Protein AF-A0A955DF03-F1 (afdb_monomer)

Nearest PDB structures (foldseek):
  3qky-assembly1_A  TM=4.752E-01  e=9.427E+00  Rhodothermus marinus DSM 4252

Solvent-accessible surface area (backbone atoms only — not comparable to full-atom values): 7876 Å² total; per-residue (Å²): 137,91,84,71,86,87,72,90,92,77,52,69,48,61,55,51,44,25,50,52,33,28,73,76,39,76,88,46,88,31,43,64,53,61,31,44,44,76,83,56,52,67,71,54,34,56,49,46,26,53,55,23,44,44,32,34,74,67,33,90,47,72,64,28,20,50,52,13,47,49,48,23,53,33,19,41,26,33,28,37,66,63,64,76,37,82,80,63,89,70,52,60,70,60,50,42,57,54,39,50,57,51,61,70,40,84,65,58,55,66,58,47,42,52,35,38,52,51,28,41,55,54,42,50,58,51,51,62,69,71,47,75,80,76,73,83,78,85,128

Mean predicted aligned error: 7.32 Å

Secondary structure (DSSP, 8-state):
---SSSSTT--HHHHHHHHHHHHH-TT---HHHHHH-TTS-HHHHHHHHHHHHHHHHH-SSHHHHHHHHHHHHHHHHHHHHHH------S-HHHHHHHHHHHHT-TTS-HHHHHHHHHHHHHHHHHHHHHS--------

Foldseek 3Di:
DDDAPPDPDDDPLQVVQQVLLCVLPVVDRGLLCQLQPLPRDLVSLLVQLVSLVCQLVPPPDPSSNLVSLLSNLSSQLSCCQNVVDRSDPDQLVVSLVSLVVVCVPPNRDPSSNVSSVSSNVSSVVVVVVVPPPPPPPDD

Structure (mmCIF, N/CA/C/O backbone):
data_AF-A0A955DF03-F1
#
_entry.id   AF-A0A955DF03-F1
#
loop_
_atom_site.group_PDB
_atom_site.id
_atom_site.type_symbol
_atom_site.label_atom_id
_atom_site.label_alt_id
_atom_site.label_comp_id
_atom_site.label_asym_id
_atom_site.label_entity_id
_atom_site.label_seq_id
_atom_site.pdbx_PDB_ins_code
_atom_site.Cartn_x
_atom_site.Cartn_y
_atom_site.Cartn_z
_atom_site.occupancy
_atom_site.B_iso_or_equiv
_atom_site.auth_seq_id
_atom_site.auth_comp_id
_atom_site.auth_asym_id
_atom_site.auth_atom_id
_atom_site.pdbx_PDB_model_num
ATOM 1 N N . MET A 1 1 ? 3.649 8.857 -19.253 1.00 43.16 1 MET A N 1
ATOM 2 C CA . MET A 1 1 ? 2.347 8.165 -19.364 1.00 43.16 1 MET A CA 1
ATOM 3 C C . MET A 1 1 ? 2.614 6.717 -19.742 1.00 43.16 1 MET A C 1
ATOM 5 O O . MET A 1 1 ? 3.445 6.521 -20.617 1.00 43.16 1 MET A O 1
ATOM 9 N N . LEU A 1 2 ? 1.911 5.779 -19.084 1.00 41.31 2 LEU A N 1
ATOM 10 C CA . LEU A 1 2 ? 1.876 4.313 -19.291 1.00 41.31 2 LEU A CA 1
ATOM 11 C C . LEU A 1 2 ? 3.109 3.522 -18.798 1.00 41.31 2 LEU A C 1
ATOM 13 O O . LEU A 1 2 ? 4.104 3.427 -19.506 1.00 41.31 2 LEU A O 1
ATOM 17 N N . ARG A 1 3 ? 3.037 2.916 -17.598 1.00 44.78 3 ARG A N 1
ATOM 18 C CA . ARG A 1 3 ? 4.035 1.916 -17.142 1.00 44.78 3 ARG A CA 1
ATOM 19 C C . ARG A 1 3 ? 3.469 0.695 -16.401 1.00 44.78 3 ARG A C 1
ATOM 21 O O . ARG A 1 3 ? 4.164 -0.305 -16.321 1.00 44.78 3 ARG A O 1
ATOM 28 N N . TRP A 1 4 ? 2.229 0.715 -15.906 1.00 46.91 4 TRP A N 1
ATOM 29 C CA . TRP A 1 4 ? 1.815 -0.333 -14.966 1.00 46.91 4 TRP A CA 1
ATOM 30 C C . TRP A 1 4 ? 0.976 -1.493 -15.546 1.00 46.91 4 TRP A C 1
ATOM 32 O O . TRP A 1 4 ? 1.045 -2.587 -15.000 1.00 46.91 4 TRP A O 1
ATOM 42 N N . ALA A 1 5 ? 0.219 -1.325 -16.644 1.00 51.22 5 ALA A N 1
ATOM 43 C CA . ALA A 1 5 ? -0.858 -2.292 -16.929 1.00 51.22 5 ALA A CA 1
ATOM 44 C C . ALA A 1 5 ? -0.928 -2.961 -18.315 1.00 51.22 5 ALA A C 1
ATOM 46 O O . ALA A 1 5 ? -1.728 -3.884 -18.445 1.00 51.22 5 ALA A O 1
ATOM 47 N N . THR A 1 6 ? -0.165 -2.576 -19.350 1.00 42.25 6 THR A N 1
ATOM 48 C CA . THR A 1 6 ? -0.476 -3.103 -20.705 1.00 42.25 6 THR A CA 1
ATOM 49 C C . THR A 1 6 ? 0.666 -3.502 -21.636 1.00 42.25 6 THR A C 1
ATOM 51 O O . THR A 1 6 ? 0.363 -3.901 -22.754 1.00 42.25 6 THR A O 1
ATOM 54 N N . GLU A 1 7 ? 1.928 -3.570 -21.204 1.00 37.66 7 GLU A N 1
ATOM 55 C CA . GLU A 1 7 ? 2.956 -4.306 -21.962 1.00 37.66 7 GLU A CA 1
ATOM 56 C C . GLU A 1 7 ? 3.871 -5.109 -21.030 1.00 37.66 7 GLU A C 1
ATOM 58 O O . GLU A 1 7 ? 4.456 -4.598 -20.079 1.00 37.66 7 GLU A O 1
ATOM 63 N N . ASN A 1 8 ? 3.953 -6.407 -21.313 1.00 39.38 8 ASN A N 1
ATOM 64 C CA . ASN A 1 8 ? 4.787 -7.390 -20.640 1.00 39.38 8 ASN A CA 1
ATOM 65 C C . ASN A 1 8 ? 6.261 -6.922 -20.502 1.00 39.38 8 ASN A C 1
ATOM 67 O O . ASN A 1 8 ? 6.886 -6.541 -21.486 1.00 39.38 8 ASN A O 1
ATOM 71 N N . ALA A 1 9 ? 6.841 -7.096 -19.306 1.00 39.84 9 ALA A N 1
ATOM 72 C CA . ALA A 1 9 ? 8.282 -7.287 -19.048 1.00 39.84 9 ALA A CA 1
ATOM 73 C C . ALA A 1 9 ? 9.278 -6.095 -19.050 1.00 39.84 9 ALA A C 1
ATOM 75 O O . ALA A 1 9 ? 10.479 -6.357 -18.987 1.00 39.84 9 ALA A O 1
ATOM 76 N N . SER A 1 10 ? 8.872 -4.820 -19.056 1.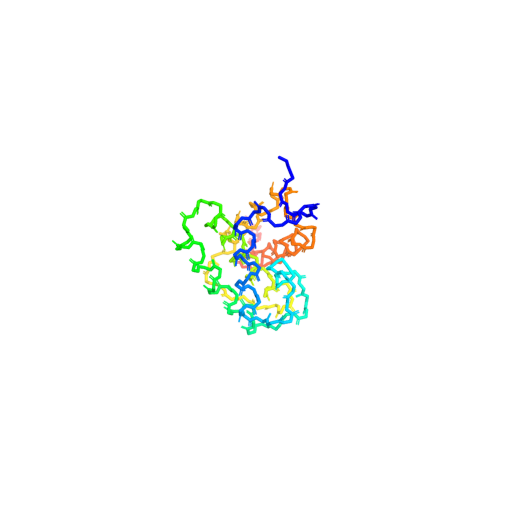00 51.09 10 SER A N 1
ATOM 77 C CA . SER A 1 10 ? 9.828 -3.704 -19.275 1.00 51.09 10 SER A CA 1
ATOM 78 C C . SER A 1 10 ? 10.023 -2.689 -18.132 1.00 51.09 10 SER A C 1
ATOM 80 O O . SER A 1 10 ? 10.829 -1.769 -18.290 1.00 51.09 10 SER A O 1
ATOM 82 N N . ASP A 1 11 ? 9.385 -2.861 -16.964 1.00 72.69 11 ASP A N 1
ATOM 83 C CA . ASP A 1 11 ? 9.701 -2.075 -15.756 1.00 72.69 11 ASP A CA 1
ATOM 84 C C . ASP A 1 11 ? 10.375 -2.927 -14.660 1.00 72.69 11 ASP A C 1
ATOM 86 O O . ASP A 1 11 ? 9.685 -3.679 -13.960 1.00 72.69 11 ASP A O 1
ATOM 90 N N . PRO A 1 12 ? 11.709 -2.820 -14.489 1.00 82.12 12 PRO A N 1
ATOM 91 C CA . PRO A 1 12 ? 12.460 -3.617 -13.519 1.00 82.12 12 PRO A CA 1
ATOM 92 C C . PRO A 1 12 ? 11.941 -3.498 -12.084 1.00 82.12 12 PRO A C 1
ATOM 94 O O . PRO A 1 12 ? 11.884 -4.506 -11.381 1.00 82.12 12 PRO A O 1
ATOM 97 N N . ALA A 1 13 ? 11.504 -2.303 -11.672 1.00 85.38 13 ALA A N 1
ATOM 98 C CA . ALA A 1 13 ? 11.021 -2.057 -10.315 1.00 85.38 13 ALA A CA 1
ATOM 99 C C . ALA A 1 13 ? 9.733 -2.842 -10.027 1.00 85.38 13 ALA A C 1
ATOM 101 O O . ALA A 1 13 ? 9.629 -3.544 -9.018 1.00 85.38 13 ALA A O 1
ATOM 102 N N . THR A 1 14 ? 8.765 -2.784 -10.946 1.00 87.62 14 THR A N 1
ATOM 103 C CA . THR A 1 14 ? 7.504 -3.532 -10.834 1.00 87.62 14 THR A CA 1
ATOM 104 C C . THR A 1 14 ? 7.749 -5.042 -10.847 1.00 87.62 14 THR A C 1
ATO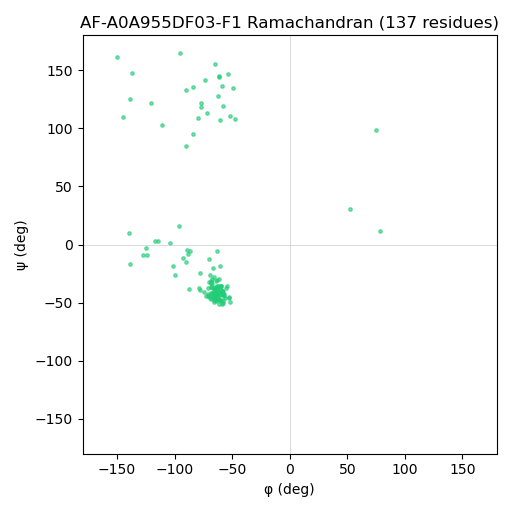M 106 O O . THR A 1 14 ? 7.210 -5.761 -10.006 1.00 87.62 14 THR A O 1
ATOM 109 N N . ALA A 1 15 ? 8.626 -5.528 -11.730 1.00 89.12 15 ALA A N 1
ATOM 110 C CA . ALA A 1 15 ? 8.993 -6.943 -11.772 1.00 89.12 15 ALA A CA 1
ATOM 111 C C . ALA A 1 15 ? 9.664 -7.414 -10.468 1.00 89.12 15 ALA A C 1
ATOM 113 O O . ALA A 1 15 ? 9.346 -8.497 -9.971 1.00 89.12 15 ALA A O 1
ATOM 114 N N . ALA A 1 16 ? 10.549 -6.598 -9.888 1.00 90.38 16 ALA A N 1
ATOM 115 C CA . ALA A 1 16 ? 11.182 -6.880 -8.604 1.00 90.38 16 ALA A CA 1
ATOM 116 C C . ALA A 1 16 ? 10.157 -6.915 -7.461 1.00 90.38 16 ALA A C 1
ATOM 118 O O . ALA A 1 16 ? 10.175 -7.833 -6.640 1.00 90.38 16 ALA A O 1
ATOM 119 N N . ALA A 1 17 ? 9.222 -5.964 -7.423 1.00 92.81 17 ALA A N 1
ATOM 120 C CA . ALA A 1 17 ? 8.157 -5.944 -6.427 1.00 92.81 17 ALA A CA 1
ATOM 121 C C . ALA A 1 17 ? 7.227 -7.163 -6.532 1.00 92.81 17 ALA A C 1
ATOM 123 O O . ALA A 1 17 ? 6.895 -7.767 -5.512 1.00 92.81 17 ALA A O 1
ATOM 124 N N . ASP A 1 18 ? 6.842 -7.558 -7.745 1.00 94.31 18 ASP A N 1
ATOM 125 C CA . ASP A 1 18 ? 6.028 -8.753 -7.981 1.00 94.31 18 ASP A CA 1
ATOM 126 C C . ASP A 1 18 ? 6.767 -10.038 -7.602 1.00 94.31 18 ASP A C 1
ATOM 128 O O . ASP A 1 18 ? 6.167 -10.959 -7.046 1.00 94.31 18 ASP A O 1
ATOM 132 N N . TRP A 1 19 ? 8.074 -10.102 -7.865 1.00 94.25 19 TRP A N 1
ATOM 133 C CA . TRP A 1 19 ? 8.907 -11.210 -7.411 1.00 94.25 19 TRP A CA 1
ATOM 134 C C . TRP A 1 19 ? 8.938 -11.291 -5.879 1.00 94.25 19 TRP A C 1
ATOM 136 O O . TRP A 1 19 ? 8.675 -12.358 -5.328 1.00 94.25 19 TRP A O 1
ATOM 146 N N . LEU A 1 20 ? 9.145 -10.164 -5.187 1.00 95.00 20 LEU A N 1
ATOM 147 C CA . LEU A 1 20 ? 9.089 -10.098 -3.721 1.00 95.00 20 LEU A CA 1
ATOM 148 C C . LEU A 1 20 ? 7.712 -10.500 -3.177 1.00 95.00 20 LEU A C 1
ATOM 150 O O . LEU A 1 20 ? 7.624 -11.179 -2.157 1.00 95.00 20 LEU A O 1
ATOM 154 N N . ALA A 1 21 ? 6.628 -10.110 -3.851 1.00 95.69 21 ALA A N 1
ATOM 155 C CA . ALA A 1 21 ? 5.280 -10.503 -3.460 1.00 95.69 21 ALA A CA 1
ATOM 156 C C . ALA A 1 21 ? 5.088 -12.029 -3.533 1.00 95.69 21 ALA A C 1
ATOM 158 O O . ALA A 1 21 ? 4.530 -12.624 -2.611 1.00 95.69 21 ALA A O 1
ATOM 159 N N . ARG A 1 22 ? 5.608 -12.672 -4.583 1.00 96.12 22 ARG A N 1
ATOM 160 C CA . ARG A 1 22 ? 5.570 -14.136 -4.732 1.00 96.12 22 ARG A CA 1
ATOM 161 C C . ARG A 1 22 ? 6.483 -14.867 -3.752 1.00 96.12 22 ARG A C 1
ATOM 163 O O . ARG A 1 22 ? 6.143 -15.965 -3.329 1.00 96.12 22 ARG A O 1
ATOM 170 N N . ASP A 1 23 ? 7.609 -14.267 -3.372 1.00 96.25 23 ASP A N 1
ATOM 171 C CA . ASP A 1 23 ? 8.490 -14.807 -2.327 1.00 96.25 23 ASP A CA 1
ATOM 172 C C . ASP A 1 23 ? 7.790 -14.833 -0.955 1.00 96.25 23 ASP A C 1
ATOM 174 O O . ASP A 1 23 ? 7.924 -15.782 -0.184 1.00 96.25 23 ASP A O 1
ATOM 178 N N . ILE A 1 24 ? 6.959 -13.825 -0.671 1.00 96.25 24 ILE A N 1
ATOM 179 C CA . ILE A 1 24 ? 6.145 -13.774 0.551 1.00 96.25 24 ILE A CA 1
ATOM 180 C C . ILE A 1 24 ? 4.975 -14.773 0.506 1.00 96.25 24 ILE A C 1
ATOM 182 O O . ILE A 1 24 ? 4.679 -15.408 1.523 1.00 96.25 24 ILE A O 1
ATOM 186 N N . ASP A 1 25 ? 4.262 -14.852 -0.621 1.00 94.44 25 ASP A N 1
ATOM 187 C CA . ASP A 1 25 ? 3.149 -15.779 -0.853 1.00 94.44 25 ASP A CA 1
ATOM 188 C C . ASP A 1 25 ? 3.131 -16.234 -2.326 1.00 94.44 25 ASP A C 1
ATOM 190 O O . ASP A 1 25 ? 2.758 -15.451 -3.208 1.00 94.44 25 ASP A O 1
ATOM 194 N N . PRO A 1 26 ? 3.468 -17.507 -2.607 1.00 93.94 26 PRO A N 1
ATOM 195 C CA . PRO A 1 26 ? 3.566 -18.022 -3.973 1.00 93.94 26 PRO A CA 1
ATOM 196 C C . PRO A 1 26 ? 2.267 -17.964 -4.785 1.00 93.94 26 PRO A C 1
ATOM 198 O O . PRO A 1 26 ? 2.316 -18.069 -6.010 1.00 93.94 26 PRO A O 1
ATOM 201 N N . ASN A 1 27 ? 1.107 -17.822 -4.136 1.00 92.75 27 ASN A N 1
ATOM 202 C CA . ASN A 1 27 ? -0.191 -17.803 -4.815 1.00 92.75 27 ASN A CA 1
ATOM 203 C C . ASN A 1 27 ? -0.611 -16.400 -5.275 1.00 92.75 27 ASN A C 1
ATOM 205 O O . ASN A 1 27 ? -1.620 -16.253 -5.969 1.00 92.75 27 ASN A O 1
ATOM 209 N N . ILE A 1 28 ? 0.127 -15.361 -4.884 1.00 92.12 28 ILE A N 1
ATOM 210 C CA . ILE A 1 28 ? -0.186 -13.982 -5.249 1.00 92.12 28 ILE A CA 1
ATOM 211 C C . ILE A 1 28 ? 0.389 -13.660 -6.628 1.00 92.12 28 ILE A C 1
ATOM 213 O O . ILE A 1 28 ? 1.534 -13.965 -6.949 1.00 92.12 28 ILE A O 1
ATOM 217 N N . ARG A 1 29 ? -0.416 -12.999 -7.463 1.00 88.00 29 ARG A N 1
ATOM 218 C CA . ARG A 1 29 ? -0.024 -12.672 -8.840 1.00 88.00 29 ARG A CA 1
ATOM 219 C C . ARG A 1 29 ? 0.923 -11.475 -8.912 1.00 88.00 29 ARG A C 1
ATOM 221 O O . ARG A 1 29 ? 1.862 -11.501 -9.713 1.00 88.00 29 ARG A O 1
ATOM 228 N N . SER A 1 30 ? 0.681 -10.466 -8.075 1.00 93.94 30 SER A N 1
ATOM 229 C CA . SER A 1 30 ? 1.379 -9.178 -8.093 1.00 93.94 30 SER A CA 1
ATOM 230 C C . SER A 1 30 ? 1.461 -8.526 -6.706 1.00 93.94 30 SER A C 1
ATOM 232 O O . SER A 1 30 ? 0.676 -8.822 -5.800 1.00 93.94 30 SER A O 1
ATOM 234 N N . ALA A 1 31 ? 2.378 -7.574 -6.543 1.00 95.06 31 ALA A N 1
ATOM 235 C CA . ALA A 1 31 ? 2.463 -6.747 -5.341 1.00 95.06 31 ALA A CA 1
ATOM 236 C C . ALA A 1 31 ? 1.211 -5.876 -5.141 1.00 95.06 31 ALA A C 1
ATOM 238 O O . ALA A 1 31 ? 0.819 -5.609 -4.005 1.00 95.06 31 ALA A O 1
ATOM 239 N N . ALA A 1 32 ? 0.550 -5.474 -6.231 1.00 94.94 32 ALA A N 1
ATOM 240 C CA . ALA A 1 32 ? -0.716 -4.751 -6.174 1.00 94.94 32 ALA A CA 1
ATOM 241 C C . ALA A 1 32 ? -1.849 -5.620 -5.603 1.00 94.94 32 ALA A C 1
ATOM 243 O O . ALA A 1 32 ? -2.564 -5.169 -4.706 1.00 94.94 32 ALA A O 1
ATOM 244 N N . ASP A 1 33 ? -1.972 -6.875 -6.052 1.00 95.00 33 ASP A N 1
ATOM 245 C CA . ASP A 1 33 ? -2.952 -7.837 -5.526 1.00 95.00 33 ASP A CA 1
ATOM 246 C C . ASP A 1 33 ? -2.738 -8.050 -4.016 1.00 95.00 33 ASP A C 1
ATOM 248 O O . ASP A 1 33 ? -3.699 -8.089 -3.245 1.00 95.00 33 ASP A O 1
ATOM 252 N N . MET A 1 34 ? -1.476 -8.113 -3.571 1.00 96.31 34 MET A N 1
ATOM 253 C CA . MET A 1 34 ? -1.123 -8.287 -2.157 1.00 96.31 34 MET A CA 1
ATOM 254 C C . MET A 1 34 ? -1.660 -7.178 -1.245 1.00 96.31 34 MET A C 1
ATOM 256 O O . MET A 1 34 ? -1.998 -7.441 -0.092 1.00 96.31 34 MET A O 1
ATOM 260 N N . VAL A 1 35 ? -1.705 -5.935 -1.725 1.00 97.00 35 VAL A N 1
ATOM 261 C CA . VAL A 1 35 ? -2.071 -4.772 -0.901 1.00 97.00 35 VAL A CA 1
ATOM 262 C C . VAL A 1 35 ? -3.483 -4.253 -1.165 1.00 97.00 35 VAL A C 1
ATOM 264 O O . VAL A 1 35 ? -3.884 -3.279 -0.538 1.00 97.00 35 VAL A O 1
ATOM 267 N N . SER A 1 36 ? -4.239 -4.884 -2.064 1.00 96.50 36 SER A N 1
ATOM 268 C CA . SER A 1 36 ? -5.612 -4.479 -2.407 1.00 96.50 36 SER A CA 1
ATOM 269 C C . SER A 1 36 ? -6.660 -5.580 -2.229 1.00 96.50 36 SER A C 1
ATOM 271 O O . SER A 1 36 ? -7.856 -5.305 -2.283 1.00 96.50 36 SER A O 1
ATOM 273 N N . SER A 1 37 ? -6.245 -6.824 -1.972 1.00 95.19 37 SER A N 1
ATOM 274 C CA . SER A 1 37 ? -7.171 -7.939 -1.772 1.00 95.19 37 SER A CA 1
ATOM 275 C C . SER A 1 37 ? -7.573 -8.114 -0.297 1.00 95.19 37 SER A C 1
ATOM 277 O O . SER A 1 37 ? -6.700 -8.201 0.575 1.00 95.19 37 SER A O 1
ATOM 279 N N . PRO A 1 38 ? -8.880 -8.272 0.007 1.00 95.81 38 PRO A N 1
ATOM 280 C CA . PRO A 1 38 ? -9.352 -8.556 1.364 1.00 95.81 38 PRO A CA 1
ATOM 281 C C . PRO A 1 38 ? -8.999 -9.972 1.840 1.00 95.81 38 PRO A C 1
ATOM 283 O O . PRO A 1 38 ? -9.123 -10.275 3.024 1.00 95.81 38 PRO A O 1
ATOM 286 N N . PHE A 1 39 ? -8.558 -10.852 0.936 1.00 95.75 39 PHE A N 1
ATOM 287 C CA . PHE A 1 39 ? -8.252 -12.249 1.246 1.00 95.75 39 PHE A CA 1
ATOM 288 C C . PHE A 1 39 ? -6.821 -12.457 1.751 1.00 95.75 39 PHE A C 1
ATOM 290 O O . PHE A 1 39 ? -6.467 -13.568 2.143 1.00 95.75 39 PHE A O 1
ATOM 297 N N . ILE 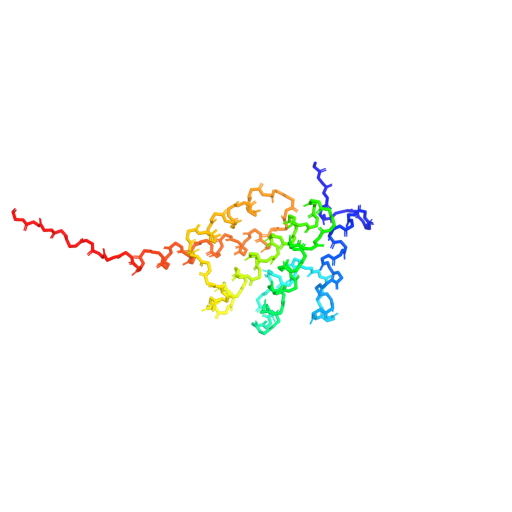A 1 40 ? -5.989 -11.410 1.754 1.00 97.44 40 ILE A N 1
ATOM 298 C CA . ILE A 1 40 ? -4.600 -11.516 2.201 1.00 97.44 40 ILE A CA 1
ATOM 299 C C . ILE A 1 40 ? -4.554 -11.551 3.733 1.00 97.44 40 ILE A C 1
ATOM 301 O O . ILE A 1 40 ? -4.991 -10.592 4.377 1.00 97.44 40 ILE A O 1
ATOM 305 N N . PRO A 1 41 ? -3.994 -12.609 4.351 1.00 97.69 41 PRO A N 1
ATOM 306 C CA . PRO A 1 41 ? -3.917 -12.702 5.803 1.00 97.69 41 PRO A CA 1
ATOM 307 C C . PRO A 1 41 ? -3.093 -11.566 6.417 1.00 97.69 41 PRO A C 1
ATOM 309 O O . PRO A 1 41 ? -2.045 -11.179 5.895 1.00 97.69 41 PRO A O 1
ATOM 312 N N . LEU A 1 42 ? -3.484 -11.102 7.607 1.00 98.06 42 LEU A N 1
ATOM 313 C CA . LEU A 1 42 ? -2.751 -10.064 8.341 1.00 98.06 42 LEU A CA 1
ATOM 314 C C . LEU A 1 42 ? -1.269 -10.419 8.569 1.00 98.06 42 LEU A C 1
ATOM 316 O O . LEU A 1 42 ? -0.401 -9.545 8.550 1.00 98.06 42 LEU A O 1
ATOM 320 N N . SER A 1 43 ? -0.957 -11.699 8.796 1.00 97.81 43 SER A N 1
ATOM 321 C CA . SER A 1 43 ? 0.426 -12.174 8.943 1.00 97.81 43 SER A CA 1
ATOM 322 C C . SER A 1 43 ? 1.245 -11.963 7.664 1.00 97.81 43 SER A C 1
ATOM 324 O O . SER A 1 43 ? 2.400 -11.543 7.744 1.00 97.81 43 SER A O 1
ATOM 326 N N . THR A 1 44 ? 0.634 -12.168 6.497 1.00 98.00 44 THR A N 1
ATOM 327 C CA . THR A 1 44 ? 1.219 -11.889 5.181 1.00 98.00 44 THR A CA 1
ATOM 328 C C . THR A 1 44 ? 1.423 -10.390 4.978 1.00 98.00 44 THR A C 1
ATOM 330 O O . THR A 1 44 ? 2.528 -9.986 4.631 1.00 98.00 44 THR A O 1
ATOM 333 N N . LEU A 1 45 ? 0.452 -9.543 5.334 1.00 98.38 45 LEU A N 1
ATOM 334 C CA . LEU A 1 45 ? 0.607 -8.079 5.263 1.00 98.38 45 LEU A CA 1
ATOM 335 C C . LEU A 1 45 ? 1.718 -7.545 6.184 1.00 98.38 45 LEU A C 1
ATOM 337 O O . LEU A 1 45 ? 2.447 -6.618 5.828 1.00 98.38 45 LEU A O 1
ATOM 341 N N . LYS A 1 46 ? 1.910 -8.147 7.367 1.00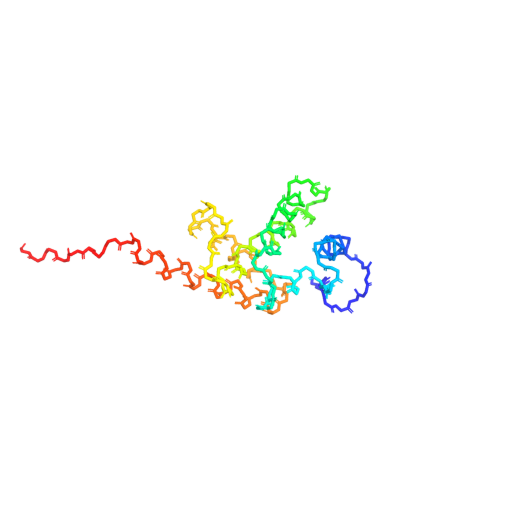 98.50 46 LYS A N 1
ATOM 342 C CA . LYS A 1 46 ? 3.036 -7.810 8.259 1.00 98.50 46 LYS A CA 1
ATOM 343 C C . LYS A 1 46 ? 4.389 -8.151 7.629 1.00 98.50 46 LYS A C 1
ATOM 345 O O . LYS A 1 46 ? 5.323 -7.362 7.783 1.00 98.50 46 LYS A O 1
ATOM 350 N N . ARG A 1 47 ? 4.495 -9.294 6.937 1.00 98.06 47 ARG A N 1
ATOM 351 C CA . ARG A 1 47 ? 5.696 -9.683 6.176 1.00 98.06 47 ARG A CA 1
ATOM 352 C C . ARG A 1 47 ? 5.931 -8.732 5.005 1.00 98.06 47 ARG A C 1
ATOM 354 O O . ARG A 1 47 ? 7.011 -8.155 4.924 1.00 98.06 47 ARG A O 1
ATOM 361 N N . ALA A 1 48 ? 4.897 -8.484 4.205 1.00 98.00 48 ALA A N 1
ATOM 362 C CA . ALA A 1 48 ? 4.907 -7.554 3.080 1.00 98.00 48 ALA A CA 1
ATOM 363 C C . ALA A 1 48 ? 5.417 -6.168 3.477 1.00 98.00 48 ALA A C 1
ATOM 365 O O . ALA A 1 48 ? 6.379 -5.669 2.900 1.00 98.00 48 ALA A O 1
ATOM 366 N N . LYS A 1 49 ? 4.881 -5.600 4.563 1.00 98.31 49 LYS A N 1
ATOM 367 C CA . LYS A 1 49 ? 5.354 -4.327 5.117 1.00 98.31 49 LYS A CA 1
ATOM 368 C C . LYS A 1 49 ? 6.867 -4.329 5.363 1.00 98.31 49 LYS A C 1
ATOM 370 O O . LYS A 1 49 ? 7.535 -3.349 5.056 1.00 98.31 49 LYS A O 1
ATOM 375 N N . ASN A 1 50 ? 7.418 -5.389 5.951 1.00 97.88 50 ASN A N 1
ATOM 376 C CA . ASN A 1 50 ? 8.850 -5.442 6.249 1.00 97.88 50 ASN A CA 1
ATOM 377 C C . ASN A 1 50 ? 9.691 -5.586 4.974 1.00 97.88 50 ASN A C 1
ATOM 379 O O . ASN A 1 50 ? 10.685 -4.882 4.832 1.00 97.88 50 ASN A O 1
ATOM 383 N N . VAL A 1 51 ? 9.269 -6.438 4.040 1.00 97.50 51 VAL A N 1
ATOM 384 C CA . VAL A 1 51 ? 9.959 -6.655 2.761 1.00 97.50 51 VAL A CA 1
ATOM 385 C C . VAL A 1 51 ? 9.954 -5.387 1.905 1.00 97.50 51 VAL A C 1
ATOM 387 O O . VAL A 1 51 ? 11.006 -4.941 1.455 1.00 97.50 51 VAL A O 1
ATOM 390 N N . PHE A 1 52 ? 8.807 -4.726 1.755 1.00 96.81 52 PHE A N 1
ATOM 391 C CA . PHE A 1 52 ? 8.724 -3.480 0.992 1.00 96.81 52 PHE A CA 1
ATOM 392 C C . PHE A 1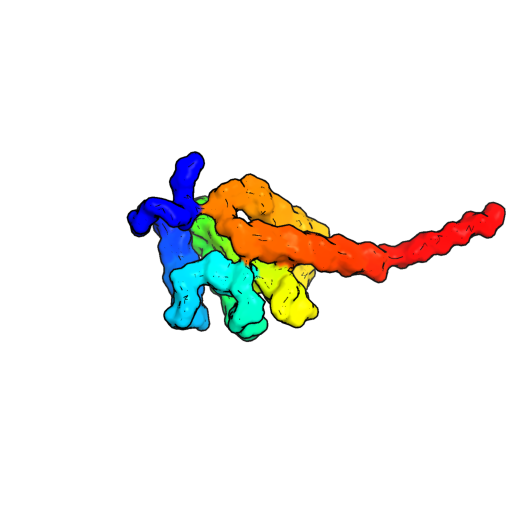 52 ? 9.433 -2.314 1.684 1.00 96.81 52 PHE A C 1
ATOM 394 O O . PHE A 1 52 ? 9.953 -1.428 1.011 1.00 96.81 52 PHE A O 1
ATOM 401 N N . LYS A 1 53 ? 9.554 -2.334 3.020 1.00 97.06 53 LYS A N 1
ATOM 402 C CA . LYS A 1 53 ? 10.441 -1.403 3.731 1.00 97.06 53 LYS A CA 1
ATOM 403 C C . LYS A 1 53 ? 11.909 -1.625 3.357 1.00 97.06 53 LYS A C 1
ATOM 405 O O . LYS A 1 53 ? 12.652 -0.654 3.253 1.00 97.06 53 LYS A O 1
ATOM 410 N N . THR A 1 54 ? 12.332 -2.870 3.158 1.00 96.38 54 THR A N 1
ATOM 411 C CA . THR A 1 54 ? 13.680 -3.160 2.659 1.00 96.38 54 THR A CA 1
ATOM 412 C C . THR A 1 54 ? 13.856 -2.610 1.250 1.00 96.38 54 THR A C 1
ATOM 414 O O . THR A 1 54 ? 14.830 -1.905 1.024 1.00 96.38 54 THR A O 1
ATOM 417 N N . LEU A 1 55 ? 12.895 -2.817 0.342 1.00 93.81 55 LEU A N 1
ATOM 418 C CA . LEU A 1 55 ? 12.940 -2.242 -1.011 1.00 93.81 55 LEU A CA 1
ATOM 419 C C . LEU A 1 55 ? 13.001 -0.701 -0.990 1.00 93.81 55 LEU A C 1
ATOM 421 O O . LEU A 1 55 ? 13.789 -0.095 -1.707 1.00 93.81 55 LEU A O 1
ATOM 425 N N . LEU A 1 56 ? 12.238 -0.061 -0.100 1.00 94.69 56 LEU A N 1
ATOM 426 C CA . LEU A 1 56 ? 12.295 1.385 0.136 1.00 94.69 56 LEU A CA 1
ATOM 427 C C . LEU A 1 56 ? 13.701 1.868 0.533 1.00 94.69 56 LEU A C 1
ATOM 429 O O . LEU A 1 56 ? 14.142 2.928 0.093 1.00 94.69 56 LEU A O 1
ATOM 433 N N . VAL A 1 57 ? 14.387 1.136 1.411 1.00 96.44 57 VAL A N 1
ATOM 434 C CA . VAL A 1 57 ? 15.668 1.575 1.990 1.00 96.44 57 VAL A CA 1
ATOM 435 C C . VAL A 1 57 ? 16.861 1.169 1.126 1.00 96.44 57 VAL A C 1
ATOM 437 O O . VAL A 1 57 ? 17.811 1.937 1.006 1.00 96.44 57 VAL A O 1
ATOM 440 N N . ALA A 1 58 ? 16.815 -0.026 0.546 1.00 93.81 58 ALA A N 1
ATOM 441 C CA . ALA A 1 58 ? 17.933 -0.683 -0.122 1.00 93.81 58 ALA A CA 1
ATOM 442 C C . ALA A 1 58 ? 17.724 -0.868 -1.634 1.00 93.81 58 ALA A C 1
ATOM 444 O O . ALA A 1 58 ? 18.575 -1.469 -2.280 1.00 93.81 58 ALA A O 1
ATOM 445 N N . GLY A 1 59 ? 16.619 -0.371 -2.200 1.00 92.50 59 GLY A N 1
ATOM 446 C CA . GLY A 1 59 ? 16.402 -0.368 -3.646 1.00 92.50 59 GLY A CA 1
ATOM 447 C C . GLY A 1 59 ? 17.512 0.394 -4.368 1.00 92.50 59 GLY A C 1
ATOM 448 O O . GLY A 1 59 ? 17.927 1.471 -3.923 1.00 92.50 59 GLY A O 1
ATOM 449 N N . GLU A 1 60 ? 17.995 -0.169 -5.472 1.00 91.94 60 GLU A N 1
ATOM 450 C CA . GLU A 1 60 ? 19.151 0.343 -6.209 1.00 91.94 60 GLU A CA 1
ATOM 451 C C . GLU A 1 60 ? 18.794 1.650 -6.924 1.00 91.94 60 GLU A C 1
ATOM 453 O O . GLU A 1 60 ? 19.503 2.659 -6.821 1.00 91.94 60 GLU A O 1
ATOM 458 N N . THR A 1 61 ? 17.625 1.679 -7.562 1.00 91.31 61 THR A N 1
ATOM 459 C CA . THR A 1 61 ? 17.135 2.838 -8.308 1.00 91.31 61 THR A CA 1
ATOM 460 C C . THR A 1 61 ? 16.211 3.724 -7.472 1.00 91.31 61 THR A C 1
ATOM 462 O O . THR A 1 61 ? 15.728 3.362 -6.395 1.00 91.31 61 THR A O 1
ATOM 465 N N . ALA A 1 62 ? 15.975 4.946 -7.952 1.00 90.06 62 ALA A N 1
ATOM 466 C CA . ALA A 1 62 ? 14.975 5.815 -7.341 1.00 90.06 62 ALA A CA 1
ATOM 467 C C . ALA A 1 62 ? 13.556 5.262 -7.546 1.00 90.06 62 ALA A C 1
ATOM 469 O O . ALA A 1 62 ? 12.734 5.396 -6.636 1.00 90.06 62 ALA A O 1
ATOM 470 N N . GLU A 1 63 ? 13.287 4.617 -8.689 1.00 89.50 63 GLU A N 1
ATOM 471 C CA . GLU A 1 63 ? 12.013 3.945 -8.943 1.00 89.50 63 GLU A CA 1
ATOM 472 C C . GLU A 1 63 ? 11.768 2.803 -7.949 1.00 89.50 63 GLU A C 1
ATOM 474 O O . GLU A 1 63 ? 10.686 2.751 -7.363 1.00 89.50 63 GLU A O 1
ATOM 479 N N . ASP A 1 64 ? 12.774 1.966 -7.663 1.00 90.50 64 ASP A N 1
ATOM 480 C CA . ASP A 1 64 ? 12.658 0.876 -6.680 1.00 90.50 64 ASP A CA 1
ATOM 481 C C . ASP A 1 64 ? 12.263 1.408 -5.306 1.00 90.50 64 ASP A C 1
ATOM 483 O O . ASP A 1 64 ? 11.328 0.920 -4.670 1.00 90.50 64 ASP A O 1
ATOM 487 N N . ARG A 1 65 ? 12.961 2.452 -4.845 1.00 93.94 65 ARG A N 1
ATOM 488 C CA . ARG A 1 65 ? 12.707 3.039 -3.526 1.00 93.94 65 ARG A CA 1
ATOM 489 C C . ARG A 1 65 ? 11.337 3.702 -3.459 1.00 93.94 65 ARG A C 1
ATOM 491 O O . ARG A 1 65 ? 10.671 3.608 -2.429 1.00 93.94 65 ARG A O 1
ATOM 498 N N . LEU A 1 66 ? 10.900 4.354 -4.538 1.00 92.00 66 LEU A N 1
ATOM 499 C CA . LEU A 1 66 ? 9.569 4.955 -4.623 1.00 92.00 66 LEU A CA 1
ATOM 500 C C . LEU A 1 66 ? 8.473 3.883 -4.595 1.00 92.00 66 LEU A C 1
ATOM 502 O O . LEU A 1 66 ? 7.534 3.993 -3.805 1.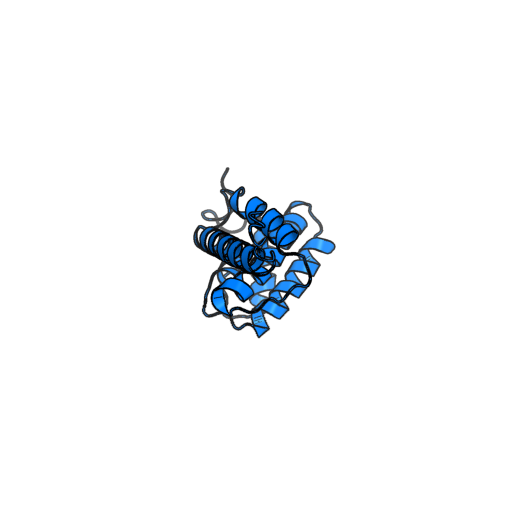00 92.00 66 LEU A O 1
ATOM 506 N N . LEU A 1 67 ? 8.618 2.823 -5.389 1.00 92.56 67 LEU A N 1
ATOM 507 C CA . LEU A 1 67 ? 7.683 1.703 -5.401 1.00 92.56 67 LEU A CA 1
ATOM 508 C C . LEU A 1 67 ? 7.654 0.989 -4.042 1.00 92.56 67 LEU A C 1
ATOM 510 O O . LEU A 1 67 ? 6.579 0.723 -3.504 1.00 92.56 67 LEU A O 1
ATOM 514 N N . GLY A 1 68 ? 8.818 0.772 -3.427 1.00 94.56 68 GLY A N 1
ATOM 515 C CA . GLY A 1 68 ? 8.942 0.267 -2.062 1.00 94.56 68 GLY A CA 1
ATOM 516 C C . GLY A 1 68 ? 8.240 1.160 -1.036 1.00 94.56 68 GLY A C 1
ATOM 517 O O . GLY A 1 68 ? 7.558 0.645 -0.150 1.00 94.56 68 GLY A O 1
ATOM 518 N N . ALA A 1 69 ? 8.330 2.490 -1.168 1.00 95.31 69 ALA A N 1
ATOM 519 C CA . ALA A 1 69 ? 7.607 3.439 -0.314 1.00 95.31 69 ALA A CA 1
ATOM 520 C C . ALA A 1 69 ? 6.088 3.253 -0.418 1.00 95.31 69 ALA A C 1
ATOM 522 O O . ALA A 1 69 ? 5.401 3.171 0.606 1.00 95.31 69 ALA A O 1
ATOM 523 N N . ASN A 1 70 ? 5.586 3.171 -1.653 1.00 95.31 70 ASN A N 1
ATOM 524 C CA . ASN A 1 70 ? 4.168 3.017 -1.957 1.00 95.31 70 ASN A CA 1
ATOM 525 C C . ASN A 1 70 ? 3.648 1.676 -1.423 1.00 95.31 70 ASN A C 1
ATOM 527 O O . ASN A 1 70 ? 2.673 1.641 -0.678 1.00 95.31 70 ASN A O 1
ATOM 531 N N . LEU A 1 71 ? 4.341 0.572 -1.698 1.00 96.88 71 LEU A N 1
ATOM 532 C CA . LEU A 1 71 ? 3.942 -0.757 -1.228 1.00 96.88 71 LEU A CA 1
ATOM 533 C C . LEU A 1 71 ? 4.066 -0.912 0.295 1.00 96.88 71 LEU A C 1
ATOM 535 O O . LEU A 1 71 ? 3.232 -1.569 0.925 1.00 96.88 71 LEU A O 1
ATOM 539 N N . TYR A 1 72 ? 5.050 -0.260 0.919 1.00 97.94 72 TYR A N 1
ATOM 540 C CA . TYR A 1 72 ? 5.173 -0.196 2.375 1.00 97.94 72 TYR A CA 1
ATOM 541 C C . TYR A 1 72 ? 3.956 0.481 3.015 1.00 97.94 72 TYR A C 1
ATOM 543 O O . TYR A 1 72 ? 3.355 -0.081 3.938 1.00 97.94 72 TYR A O 1
ATOM 551 N N . VAL A 1 73 ? 3.569 1.672 2.536 1.00 98.00 73 VAL A N 1
ATOM 552 C CA . VAL A 1 73 ? 2.398 2.374 3.083 1.00 98.00 73 VAL A CA 1
ATOM 553 C C . VAL A 1 73 ? 1.104 1.633 2.747 1.00 98.00 73 VAL A C 1
ATOM 555 O O . VAL A 1 73 ? 0.234 1.519 3.611 1.00 98.00 73 VAL A O 1
ATOM 558 N N . MET A 1 74 ? 1.005 1.036 1.558 1.00 98.38 74 MET A N 1
ATOM 559 C CA . MET A 1 74 ? -0.167 0.263 1.153 1.00 98.38 74 MET A CA 1
ATOM 560 C C . MET A 1 74 ? -0.332 -1.036 1.943 1.00 98.38 74 MET A C 1
ATOM 562 O O . MET A 1 74 ? -1.455 -1.409 2.256 1.00 98.38 74 MET A O 1
ATOM 566 N N . SER A 1 75 ? 0.750 -1.675 2.391 1.00 98.56 75 SER A N 1
ATOM 567 C CA . SER A 1 75 ? 0.657 -2.822 3.309 1.00 98.56 75 SER A CA 1
ATOM 568 C C . SER A 1 75 ? 0.044 -2.432 4.659 1.00 98.56 75 SER A C 1
ATOM 570 O O . SER A 1 75 ? -0.694 -3.205 5.270 1.00 98.56 75 SER A O 1
ATOM 572 N N . ILE A 1 76 ? 0.341 -1.217 5.137 1.00 98.50 76 ILE A N 1
ATOM 573 C CA . ILE A 1 76 ? -0.263 -0.664 6.356 1.00 98.50 76 ILE A CA 1
ATOM 574 C C . ILE A 1 76 ? -1.738 -0.334 6.106 1.00 98.50 76 ILE A C 1
ATOM 576 O O . ILE A 1 76 ? -2.574 -0.662 6.946 1.00 98.50 76 ILE A O 1
ATOM 580 N N . ALA A 1 77 ? -2.050 0.282 4.962 1.00 98.38 77 ALA A N 1
ATOM 581 C CA . ALA A 1 77 ? -3.417 0.594 4.556 1.00 98.38 77 ALA A CA 1
ATOM 582 C C . ALA A 1 77 ? -4.282 -0.664 4.442 1.00 98.38 77 ALA A C 1
ATOM 584 O O . ALA A 1 77 ? -5.353 -0.706 5.032 1.00 98.38 77 ALA A O 1
ATOM 585 N N . ALA A 1 78 ? -3.796 -1.713 3.780 1.00 98.50 78 ALA A N 1
ATOM 58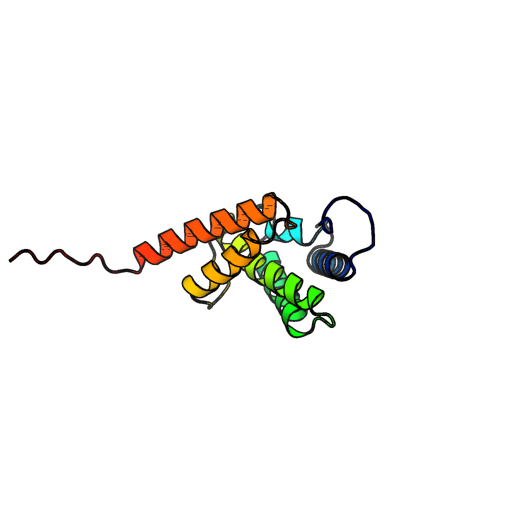6 C CA . ALA A 1 78 ? -4.495 -2.985 3.638 1.00 98.50 78 ALA A CA 1
ATOM 587 C C . ALA A 1 78 ? -4.822 -3.619 4.999 1.00 98.50 78 ALA A C 1
ATOM 589 O O . ALA A 1 78 ? -5.938 -4.077 5.228 1.00 98.50 78 ALA A O 1
ATOM 590 N N . ALA A 1 79 ? -3.871 -3.603 5.939 1.00 98.38 79 ALA A N 1
ATOM 591 C CA . ALA A 1 79 ? -4.101 -4.131 7.282 1.00 98.38 79 ALA A CA 1
ATOM 592 C C . ALA A 1 79 ? -5.154 -3.318 8.051 1.00 98.38 79 ALA A C 1
ATOM 594 O O . ALA A 1 79 ? -5.975 -3.893 8.762 1.00 98.38 79 ALA A O 1
ATOM 595 N N . LEU A 1 80 ? -5.163 -1.995 7.876 1.00 97.62 80 LEU A N 1
ATOM 596 C CA . LEU A 1 80 ? -6.181 -1.133 8.466 1.00 97.62 80 LEU A CA 1
ATOM 597 C C . LEU A 1 80 ? -7.560 -1.376 7.832 1.00 97.62 80 LEU A C 1
ATOM 599 O O . LEU A 1 80 ? -8.540 -1.536 8.543 1.00 97.62 80 LEU A O 1
ATOM 603 N N . VAL A 1 81 ? -7.633 -1.439 6.503 1.00 98.19 81 VAL A N 1
ATOM 604 C CA . VAL A 1 81 ? -8.892 -1.509 5.748 1.00 98.19 81 VAL A CA 1
ATOM 605 C C . VAL A 1 81 ? -9.557 -2.881 5.832 1.00 98.19 81 VAL A C 1
ATOM 607 O O . VAL A 1 81 ? -10.781 -2.953 5.928 1.00 98.19 81 VAL A O 1
ATOM 610 N N . PHE A 1 82 ? -8.780 -3.963 5.762 1.00 98.19 82 PHE A N 1
ATOM 611 C CA . PHE A 1 82 ? -9.319 -5.324 5.669 1.00 98.19 82 PHE A CA 1
ATOM 612 C C . PHE A 1 82 ? -9.293 -6.088 6.993 1.00 98.19 82 PHE A C 1
ATOM 614 O O . PHE A 1 82 ? -10.016 -7.069 7.129 1.00 98.19 82 PHE A O 1
ATOM 621 N N . HIS A 1 83 ? -8.483 -5.651 7.965 1.00 97.38 83 HIS A N 1
ATOM 622 C CA . HIS A 1 83 ? -8.335 -6.342 9.253 1.00 97.38 83 HIS A CA 1
ATOM 623 C C . HIS A 1 83 ? -8.608 -5.450 10.464 1.00 97.38 83 HIS A C 1
ATOM 625 O O . HIS A 1 83 ? -8.519 -5.951 11.578 1.00 97.38 83 HIS A O 1
ATOM 631 N N . ASP A 1 84 ? -8.892 -4.156 10.275 1.00 96.19 84 ASP A N 1
ATOM 632 C CA . ASP A 1 84 ? -9.029 -3.167 11.358 1.00 96.19 84 ASP A CA 1
ATOM 633 C C . ASP A 1 84 ? -7.819 -3.151 12.320 1.00 96.19 84 ASP A C 1
ATOM 635 O O . ASP A 1 84 ? -7.919 -2.882 13.516 1.00 96.19 84 ASP A O 1
ATOM 639 N N . VAL A 1 85 ? -6.622 -3.472 11.803 1.00 96.31 85 VAL A N 1
ATOM 640 C CA . VAL A 1 85 ? -5.394 -3.559 12.606 1.00 96.31 85 VAL A CA 1
ATOM 641 C C . VAL A 1 85 ? -4.335 -2.595 12.101 1.00 96.31 85 VAL A C 1
ATOM 643 O O . VAL A 1 85 ? -3.798 -2.706 10.996 1.00 96.31 85 VAL A O 1
ATOM 646 N N . ARG A 1 86 ? -3.903 -1.703 12.996 1.00 95.56 86 ARG A N 1
ATOM 647 C CA . ARG A 1 86 ? -2.767 -0.817 12.752 1.00 95.56 86 ARG A CA 1
ATOM 648 C C . ARG A 1 86 ? -1.438 -1.543 12.961 1.00 95.56 86 ARG A C 1
ATOM 650 O O . ARG A 1 86 ? -1.008 -1.791 14.084 1.00 95.56 86 ARG A O 1
ATOM 657 N N . ILE A 1 87 ? -0.725 -1.818 11.868 1.00 97.00 87 ILE A N 1
ATOM 658 C CA . ILE A 1 87 ? 0.594 -2.484 11.895 1.00 97.00 87 ILE A CA 1
ATOM 659 C C . ILE A 1 87 ? 1.793 -1.514 11.857 1.00 97.00 87 ILE A C 1
ATOM 661 O O . ILE A 1 87 ? 2.920 -1.937 11.582 1.00 97.00 87 ILE A O 1
ATOM 665 N N . SER A 1 88 ? 1.589 -0.221 12.126 1.00 95.94 88 SER A N 1
ATOM 666 C CA . SER A 1 88 ? 2.633 0.817 12.112 1.00 95.94 88 SER A CA 1
ATOM 667 C C . SER A 1 88 ? 2.523 1.768 13.303 1.00 95.94 88 SER A C 1
ATOM 669 O O . SER A 1 88 ? 1.426 2.081 13.755 1.00 95.94 88 SER A O 1
ATOM 671 N N . ARG A 1 89 ? 3.673 2.272 13.767 1.00 93.94 89 ARG A N 1
ATOM 672 C CA . ARG A 1 89 ? 3.771 3.323 14.798 1.00 93.94 89 ARG A CA 1
ATOM 673 C C . ARG A 1 89 ? 3.759 4.746 14.223 1.00 93.94 89 ARG A C 1
ATOM 675 O O . ARG A 1 89 ? 3.795 5.705 14.982 1.00 93.94 89 ARG A O 1
ATOM 682 N N . GLN A 1 90 ? 3.761 4.904 12.897 1.00 91.31 90 GLN A N 1
ATOM 683 C CA . GLN A 1 90 ? 3.681 6.227 12.265 1.00 91.31 90 GLN A CA 1
ATOM 684 C C . GLN A 1 90 ? 2.371 6.912 12.649 1.00 91.31 90 GLN A C 1
ATOM 686 O O . GLN A 1 90 ? 1.353 6.233 12.743 1.00 91.31 90 GLN A O 1
ATOM 691 N N . SER A 1 91 ? 2.377 8.235 12.834 1.00 93.25 91 SER A N 1
ATOM 692 C CA . SER A 1 91 ? 1.166 8.996 13.172 1.00 93.25 91 SER A CA 1
ATOM 693 C C . SER A 1 91 ? 0.132 8.970 12.041 1.00 93.25 91 SER A C 1
ATOM 695 O O . SER A 1 91 ? 0.482 8.814 10.868 1.00 93.25 91 SER A O 1
ATOM 697 N N . SER A 1 92 ? -1.152 9.165 12.369 1.00 93.88 92 SER A N 1
ATOM 698 C CA . SER A 1 92 ? -2.228 9.195 11.363 1.00 93.88 92 SER A CA 1
ATOM 699 C C . SER A 1 92 ? -2.005 10.312 10.340 1.00 93.88 92 SER A C 1
ATOM 701 O O . SER A 1 92 ? -2.221 10.111 9.150 1.00 93.88 92 SER A O 1
ATOM 703 N N . ARG A 1 93 ? -1.464 11.466 10.761 1.00 93.50 93 ARG A N 1
ATOM 704 C CA . ARG A 1 93 ? -1.054 12.553 9.852 1.00 93.50 93 ARG A CA 1
ATOM 705 C C . ARG A 1 93 ? 0.034 12.117 8.864 1.00 93.50 93 ARG A C 1
ATOM 707 O O . ARG A 1 93 ? -0.048 12.447 7.683 1.00 93.50 93 ARG A O 1
ATOM 714 N N . ALA A 1 94 ? 1.049 11.387 9.329 1.00 94.31 94 ALA A N 1
ATOM 715 C CA . ALA A 1 94 ? 2.127 10.909 8.466 1.00 94.31 94 ALA A CA 1
ATOM 716 C C . ALA A 1 94 ? 1.629 9.873 7.446 1.00 94.31 94 ALA A C 1
ATOM 718 O O . ALA A 1 94 ? 2.007 9.953 6.278 1.00 94.31 94 ALA A O 1
ATOM 719 N N . LEU A 1 95 ? 0.759 8.949 7.872 1.00 96.31 95 LEU A N 1
ATOM 720 C CA . LEU A 1 95 ? 0.146 7.953 6.990 1.00 96.31 95 LEU A CA 1
ATOM 721 C C . LEU A 1 95 ? -0.765 8.602 5.945 1.00 96.31 95 LEU A C 1
ATOM 723 O O . LEU A 1 95 ? -0.615 8.309 4.765 1.00 96.31 95 LEU A O 1
ATOM 727 N N . ARG A 1 96 ? -1.625 9.552 6.339 1.00 96.44 96 ARG A N 1
ATOM 728 C CA . ARG A 1 96 ? -2.484 10.296 5.401 1.00 96.44 96 ARG A CA 1
ATOM 729 C C . ARG A 1 96 ? -1.680 11.000 4.317 1.00 96.44 96 ARG A C 1
ATOM 731 O O . ARG A 1 96 ? -2.003 10.882 3.142 1.00 96.44 96 ARG A O 1
ATOM 738 N N . ARG A 1 97 ? -0.598 11.688 4.693 1.00 95.62 97 ARG A N 1
ATOM 739 C CA . ARG A 1 97 ? 0.291 12.344 3.723 1.00 95.62 97 ARG A CA 1
ATOM 740 C C . ARG A 1 97 ? 0.906 11.343 2.740 1.00 95.62 97 ARG A C 1
ATOM 742 O O . ARG A 1 97 ? 0.978 11.637 1.555 1.00 95.62 97 ARG A O 1
ATOM 749 N N . ALA A 1 98 ? 1.354 10.187 3.226 1.00 95.81 98 ALA A N 1
ATOM 750 C CA . ALA A 1 98 ? 1.930 9.155 2.369 1.00 95.81 98 ALA A CA 1
ATOM 751 C C . ALA A 1 98 ? 0.882 8.532 1.428 1.00 95.81 98 ALA A C 1
ATOM 753 O O . ALA A 1 98 ? 1.162 8.364 0.249 1.00 95.81 98 ALA A O 1
ATOM 754 N N . LEU A 1 99 ? -0.332 8.264 1.915 1.00 97.25 99 LEU A N 1
ATOM 755 C CA . LEU A 1 99 ? -1.420 7.707 1.105 1.00 97.25 99 LEU A CA 1
ATOM 756 C C . LEU A 1 99 ? -1.944 8.691 0.055 1.00 97.25 99 LEU A C 1
ATOM 758 O O . LEU A 1 99 ? -2.221 8.281 -1.065 1.00 97.25 99 LEU A O 1
ATOM 762 N N . ARG A 1 100 ? -2.011 9.993 0.362 1.00 95.88 100 ARG A N 1
ATOM 763 C CA . ARG A 1 100 ? -2.358 11.015 -0.642 1.00 95.88 100 ARG A CA 1
ATOM 764 C C . ARG A 1 100 ? -1.375 11.025 -1.810 1.00 95.88 100 ARG A C 1
ATOM 766 O O . ARG A 1 100 ? -1.804 11.104 -2.950 1.00 95.88 100 ARG A O 1
ATOM 773 N N . ARG A 1 101 ? -0.082 10.836 -1.536 1.00 93.12 101 ARG A N 1
ATOM 774 C CA . ARG A 1 101 ? 0.935 10.715 -2.587 1.00 93.12 101 ARG A CA 1
ATOM 775 C C . ARG A 1 101 ? 0.741 9.477 -3.470 1.00 93.12 101 ARG A C 1
ATOM 777 O O . ARG A 1 101 ? 1.078 9.530 -4.643 1.00 93.12 101 ARG A O 1
ATOM 784 N N . VAL A 1 102 ? 0.196 8.384 -2.926 1.00 93.38 102 VAL A N 1
ATOM 785 C CA . VAL A 1 102 ? -0.190 7.208 -3.728 1.00 93.38 102 VAL A CA 1
ATOM 786 C C . VAL A 1 102 ? -1.381 7.538 -4.630 1.00 93.38 102 VAL A C 1
ATOM 788 O O . VAL A 1 102 ? -1.373 7.166 -5.795 1.00 93.38 102 VAL A O 1
ATOM 791 N N . LEU A 1 103 ? -2.378 8.272 -4.124 1.00 93.19 103 LEU A N 1
ATOM 792 C CA . LEU A 1 103 ? -3.549 8.684 -4.912 1.00 93.19 103 LEU A CA 1
ATOM 793 C C . LEU A 1 103 ? -3.217 9.689 -6.025 1.00 93.19 103 LEU A C 1
ATOM 795 O O . LEU A 1 103 ? -3.879 9.709 -7.057 1.00 93.19 103 LEU A O 1
ATOM 799 N N . GLU A 1 104 ? -2.194 10.521 -5.835 1.00 90.69 104 GLU A N 1
ATOM 800 C CA . GLU A 1 104 ? -1.686 11.428 -6.875 1.00 90.69 104 GLU A CA 1
ATOM 801 C C . GLU A 1 104 ? -1.041 10.667 -8.049 1.00 90.69 104 GLU A C 1
ATOM 803 O O . GLU A 1 104 ? -0.913 11.204 -9.153 1.00 90.69 104 GLU A O 1
ATOM 808 N N . ASP A 1 105 ? -0.650 9.408 -7.837 1.00 83.06 105 ASP A N 1
ATOM 809 C CA . ASP A 1 105 ? -0.065 8.563 -8.866 1.00 83.06 105 ASP A CA 1
ATOM 810 C C . ASP A 1 105 ? -1.154 7.887 -9.710 1.00 83.06 105 ASP A C 1
ATOM 812 O O . ASP A 1 105 ? -1.664 6.812 -9.395 1.00 83.06 105 ASP A O 1
ATOM 816 N N . THR A 1 106 ? -1.477 8.524 -10.837 1.00 76.62 106 THR A N 1
ATOM 817 C CA . THR A 1 106 ? -2.439 8.024 -11.842 1.00 76.62 106 THR A CA 1
ATOM 818 C C . THR A 1 106 ? -2.034 6.711 -12.522 1.00 76.62 106 THR A C 1
ATOM 820 O O . THR A 1 106 ? -2.795 6.182 -13.329 1.00 76.62 106 THR A O 1
ATOM 823 N N . THR A 1 107 ? -0.836 6.187 -12.250 1.00 75.81 107 THR A N 1
ATOM 824 C CA . THR A 1 107 ? -0.378 4.909 -12.810 1.00 75.81 107 THR A CA 1
ATOM 825 C C . THR A 1 107 ? -0.679 3.718 -11.908 1.00 75.81 107 THR A C 1
ATOM 827 O O . THR A 1 107 ? -0.573 2.577 -12.354 1.00 75.81 107 THR A O 1
ATOM 830 N N . VAL A 1 108 ? -1.078 3.968 -10.661 1.00 80.12 108 VAL A N 1
ATOM 831 C CA . VAL A 1 108 ? -1.428 2.931 -9.693 1.00 80.12 108 VAL A CA 1
ATOM 832 C C . VAL A 1 108 ? -2.788 2.307 -10.059 1.00 80.12 108 VAL A C 1
ATOM 834 O O . VAL A 1 108 ? -3.693 3.024 -10.482 1.00 80.12 108 VAL A O 1
ATOM 837 N N . PRO A 1 109 ? -2.965 0.981 -9.892 1.00 88.50 109 PRO A N 1
ATOM 838 C CA . PRO A 1 109 ? -4.247 0.309 -10.110 1.00 88.50 109 PRO A CA 1
ATOM 839 C C . PRO A 1 109 ? -5.394 0.929 -9.328 1.00 88.50 109 PRO A C 1
ATOM 841 O O . PRO A 1 109 ? -5.238 1.245 -8.147 1.00 88.50 109 PRO A O 1
ATOM 844 N N . GLU A 1 110 ? -6.583 0.891 -9.928 1.00 90.69 110 GLU A N 1
ATOM 845 C CA . GLU A 1 110 ? -7.823 1.333 -9.289 1.00 90.69 110 GLU A CA 1
ATOM 846 C C . GLU A 1 110 ? -8.042 0.671 -7.921 1.00 90.69 110 GLU A C 1
ATOM 848 O O . GLU A 1 110 ? -8.259 1.356 -6.932 1.00 90.69 110 GLU A O 1
ATOM 853 N N . MET A 1 111 ? -7.858 -0.650 -7.802 1.00 92.12 111 MET A N 1
ATOM 854 C CA . MET A 1 111 ? -8.048 -1.347 -6.517 1.00 92.12 111 MET A CA 1
ATOM 855 C C . MET A 1 111 ? -7.087 -0.862 -5.411 1.00 92.12 111 MET A C 1
ATOM 857 O O . MET A 1 111 ? -7.405 -0.897 -4.217 1.00 92.12 111 MET A O 1
ATOM 861 N N . VAL A 1 112 ? -5.884 -0.410 -5.783 1.00 94.19 112 VAL A N 1
ATOM 862 C CA . VAL A 1 112 ? -4.915 0.159 -4.835 1.00 94.19 112 VAL A CA 1
ATOM 863 C C . VAL A 1 112 ? -5.299 1.601 -4.495 1.00 94.19 112 VAL A C 1
ATOM 865 O O . VAL A 1 112 ? -5.204 1.972 -3.324 1.00 94.19 112 VAL A O 1
ATOM 868 N N . HIS A 1 113 ? -5.811 2.378 -5.459 1.00 94.62 113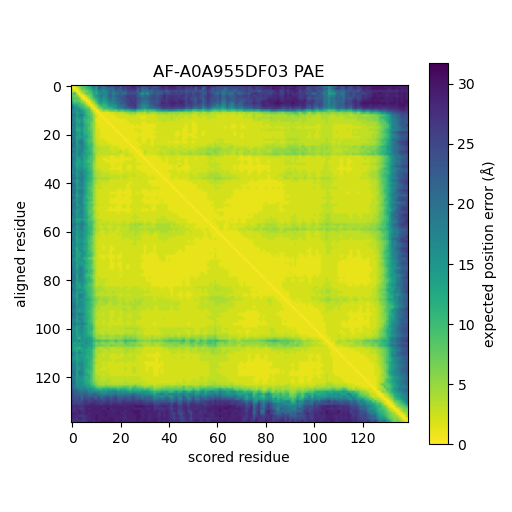 HIS A N 1
ATOM 869 C CA . HIS A 1 113 ? -6.437 3.686 -5.208 1.00 94.62 113 HIS A CA 1
ATOM 870 C C . HIS A 1 113 ? -7.609 3.571 -4.231 1.00 94.62 113 HIS A C 1
ATOM 872 O O . HIS A 1 113 ? -7.620 4.252 -3.207 1.00 94.62 113 HIS A O 1
ATOM 878 N N . GLU A 1 114 ? -8.540 2.650 -4.467 1.00 95.88 114 GLU A N 1
ATOM 879 C CA . GLU A 1 114 ? -9.681 2.386 -3.587 1.00 95.88 114 GLU A CA 1
ATOM 880 C C . GLU A 1 114 ? -9.230 2.022 -2.167 1.00 95.88 114 GLU A C 1
ATOM 882 O O . GLU A 1 114 ? -9.758 2.540 -1.178 1.00 95.88 114 GLU A O 1
ATOM 887 N N . THR A 1 115 ? -8.213 1.163 -2.044 1.00 97.62 115 THR A N 1
ATOM 888 C CA . THR A 1 115 ? -7.663 0.782 -0.736 1.00 97.62 115 THR A CA 1
ATOM 889 C C . THR A 1 115 ? -7.027 1.981 -0.026 1.00 97.62 115 THR A C 1
ATOM 891 O O . THR A 1 115 ? -7.241 2.173 1.173 1.00 97.62 115 THR A O 1
ATOM 894 N N . ALA A 1 116 ? -6.278 2.820 -0.747 1.00 97.50 116 ALA A N 1
ATOM 895 C CA . ALA A 1 116 ? -5.662 4.021 -0.191 1.00 97.50 116 ALA A CA 1
ATOM 896 C C . ALA A 1 116 ? -6.717 5.040 0.261 1.00 97.50 116 ALA A C 1
ATOM 898 O O . ALA A 1 116 ? -6.617 5.579 1.366 1.00 97.50 116 ALA A O 1
ATOM 899 N N . TYR A 1 117 ? -7.750 5.256 -0.555 1.00 97.25 117 TYR A N 1
ATOM 900 C CA . TYR A 1 117 ? -8.873 6.136 -0.245 1.00 97.25 117 TYR A CA 1
ATOM 901 C C . TYR A 1 117 ? -9.593 5.688 1.031 1.00 97.25 117 TYR A C 1
ATOM 903 O O . TYR A 1 117 ? -9.710 6.463 1.981 1.00 97.25 117 TYR A O 1
ATOM 911 N N . ARG A 1 118 ? -9.974 4.405 1.113 1.00 97.94 118 ARG A N 1
ATOM 912 C CA . ARG A 1 118 ? -10.619 3.827 2.304 1.00 97.94 118 ARG A CA 1
ATOM 913 C C . ARG A 1 118 ? -9.753 3.964 3.554 1.00 97.94 118 ARG A C 1
ATOM 915 O O . ARG A 1 118 ? -10.265 4.292 4.622 1.00 97.94 118 ARG A O 1
ATOM 922 N N . ALA A 1 119 ? -8.444 3.745 3.435 1.00 97.75 119 ALA A N 1
ATOM 923 C CA . ALA A 1 119 ? -7.523 3.898 4.555 1.00 97.75 119 ALA A CA 1
ATOM 924 C C . ALA A 1 119 ? -7.440 5.350 5.050 1.00 97.75 119 ALA A C 1
ATOM 926 O O . ALA A 1 119 ? -7.378 5.569 6.258 1.00 97.75 119 ALA A O 1
ATOM 927 N N . ILE A 1 120 ? -7.465 6.342 4.152 1.00 97.56 120 ILE A N 1
ATOM 928 C CA . ILE A 1 120 ? -7.518 7.761 4.537 1.00 97.56 120 ILE A CA 1
ATOM 929 C C . ILE A 1 120 ? -8.800 8.051 5.318 1.00 97.56 120 ILE A C 1
ATOM 931 O O . ILE A 1 120 ? -8.705 8.613 6.406 1.00 97.56 120 ILE A O 1
ATOM 935 N N . SER A 1 121 ? -9.962 7.602 4.831 1.00 96.44 121 SER A N 1
ATOM 936 C CA . SER A 1 121 ? -11.241 7.800 5.527 1.00 96.44 121 SER A CA 1
ATOM 937 C C . SER A 1 121 ? -11.237 7.205 6.939 1.00 96.44 121 SER A C 1
ATOM 939 O O . SER A 1 121 ? -11.685 7.858 7.878 1.00 96.44 121 SER A O 1
ATOM 941 N N . LEU A 1 122 ? -10.680 6.001 7.118 1.00 95.69 122 LEU A N 1
ATOM 942 C CA . LEU A 1 122 ? -10.539 5.382 8.443 1.00 95.69 122 LEU A CA 1
ATOM 943 C C . LEU A 1 122 ? -9.601 6.180 9.359 1.00 95.69 122 LEU A C 1
ATOM 945 O O . LEU A 1 122 ? -9.879 6.345 10.545 1.00 95.69 122 LEU A O 1
ATOM 949 N N . LEU A 1 123 ? -8.492 6.696 8.825 1.00 94.38 123 LEU A N 1
ATOM 950 C CA . LEU A 1 123 ? -7.544 7.506 9.596 1.00 94.38 123 LEU A CA 1
ATOM 951 C C . LEU A 1 123 ? -8.112 8.870 9.999 1.00 94.38 123 LEU A C 1
ATOM 953 O O . LEU A 1 123 ? -7.721 9.382 11.048 1.00 94.38 123 LEU A O 1
ATOM 957 N N . ASP A 1 124 ? -8.980 9.463 9.178 1.00 92.12 124 ASP A N 1
ATOM 958 C CA . ASP A 1 124 ? -9.677 10.710 9.503 1.00 92.12 124 ASP A CA 1
ATOM 959 C C . ASP A 1 124 ? -10.694 10.473 10.633 1.00 92.12 124 ASP A C 1
ATOM 961 O O . ASP A 1 124 ? -10.629 11.160 11.650 1.00 92.12 124 ASP A O 1
ATOM 965 N N . GLN A 1 125 ? -11.496 9.404 10.554 1.00 88.06 125 GLN A N 1
ATOM 966 C CA . GLN A 1 125 ? -12.425 9.010 11.627 1.00 88.06 125 GLN A CA 1
ATOM 967 C C . GLN A 1 125 ? -11.718 8.692 12.954 1.00 88.06 125 GLN A C 1
ATOM 969 O O . GLN A 1 125 ? -12.249 8.960 14.028 1.00 88.06 125 GLN A O 1
ATOM 974 N N . GLN A 1 126 ? -10.522 8.096 12.904 1.00 80.12 126 GLN A N 1
ATOM 975 C CA . GLN A 1 126 ? -9.711 7.849 14.101 1.00 80.12 126 GLN A CA 1
ATOM 976 C C . GLN A 1 126 ? -9.136 9.144 14.685 1.00 80.12 126 GLN A C 1
ATOM 978 O O . GLN A 1 126 ? -9.076 9.279 15.899 1.00 80.12 126 GLN A O 1
ATOM 983 N N . GLY A 1 127 ? -8.730 10.095 13.837 1.00 70.75 127 GLY A N 1
ATOM 984 C CA . GLY A 1 127 ? -8.231 11.398 14.284 1.00 70.75 127 GLY A CA 1
ATOM 985 C C . GLY A 1 127 ? -9.305 12.240 14.973 1.00 70.75 127 GLY A C 1
ATOM 986 O O . GLY A 1 127 ? -9.021 12.841 15.998 1.00 70.75 127 GLY A O 1
ATOM 987 N N . GLU A 1 128 ? -10.537 12.217 14.462 1.00 61.34 128 GLU A N 1
ATOM 988 C CA . GLU A 1 128 ? -11.689 12.899 15.073 1.00 61.34 128 GLU A CA 1
ATOM 989 C C . GLU A 1 128 ? -12.080 12.315 16.439 1.00 61.34 128 GLU A C 1
ATOM 991 O O . GLU A 1 128 ? -12.619 13.025 17.279 1.00 61.34 128 GLU A O 1
ATOM 996 N N . ARG A 1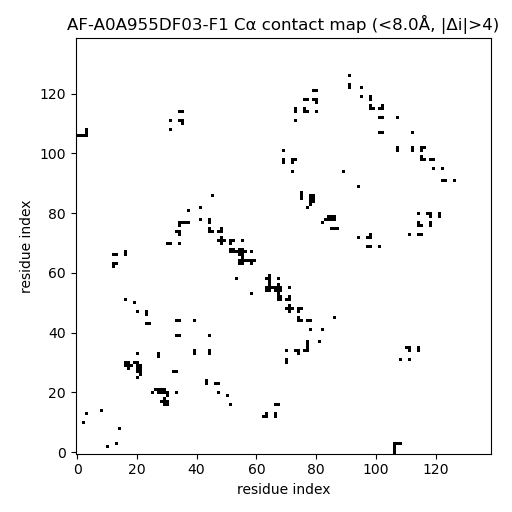 129 ? -11.804 11.027 16.683 1.00 59.69 129 ARG A N 1
ATOM 997 C CA . ARG A 1 129 ? -12.046 10.385 17.988 1.00 59.69 129 ARG A CA 1
ATOM 998 C C . ARG A 1 129 ? -10.981 10.711 19.035 1.00 59.69 129 ARG A C 1
ATOM 1000 O O . ARG A 1 129 ? -11.272 10.603 20.223 1.00 59.69 129 ARG A O 1
ATOM 1007 N N . ASP A 1 130 ? -9.773 11.062 18.599 1.00 55.34 130 ASP A N 1
ATOM 1008 C CA . ASP A 1 130 ? -8.646 11.399 19.475 1.00 55.34 130 ASP A CA 1
ATOM 1009 C C . ASP A 1 130 ? -8.598 12.903 19.821 1.00 55.34 130 ASP A C 1
ATOM 1011 O O . ASP A 1 130 ? -7.915 13.283 20.776 1.00 55.34 130 ASP A O 1
ATOM 1015 N N . ASP A 1 131 ? -9.326 13.755 19.088 1.00 42.34 131 ASP A N 1
ATOM 1016 C CA . ASP A 1 131 ? -9.558 15.149 19.473 1.00 42.34 131 ASP A CA 1
ATOM 1017 C C . ASP A 1 131 ? -10.636 15.184 20.576 1.00 42.34 131 ASP A C 1
ATOM 1019 O O . ASP A 1 131 ? -11.769 14.746 20.349 1.00 42.34 131 ASP A O 1
ATOM 1023 N N . PRO A 1 132 ? -10.329 15.672 21.796 1.00 41.69 132 PRO A N 1
ATOM 1024 C CA . PRO A 1 132 ? -11.354 15.821 22.813 1.00 41.69 132 PRO A CA 1
ATOM 1025 C C . PRO A 1 132 ? -12.373 16.824 22.282 1.00 41.69 132 PRO A C 1
ATOM 1027 O O . PRO A 1 132 ? -11.996 17.921 21.866 1.00 41.69 132 PRO A O 1
ATOM 1030 N N . ILE A 1 133 ? -13.652 16.442 22.301 1.00 49.72 133 ILE A N 1
ATOM 1031 C CA . ILE A 1 133 ? -14.772 17.359 22.089 1.00 49.72 133 ILE A CA 1
ATOM 1032 C C . ILE A 1 133 ? -14.493 18.573 22.975 1.00 49.72 133 ILE A C 1
ATOM 1034 O O . ILE A 1 133 ? -14.526 18.465 24.204 1.00 49.72 133 ILE A O 1
ATOM 1038 N N . ALA A 1 134 ? -14.124 19.695 22.355 1.00 47.53 134 ALA A N 1
ATOM 1039 C CA . ALA A 1 134 ? -14.054 20.963 23.045 1.00 47.53 134 ALA A CA 1
ATOM 1040 C C . ALA A 1 134 ? -15.477 21.210 23.533 1.00 47.53 134 ALA A C 1
ATOM 1042 O O . ALA A 1 134 ? -16.385 21.407 22.728 1.00 47.53 134 ALA A O 1
ATOM 1043 N N . TYR A 1 135 ? -15.687 21.068 24.839 1.00 44.19 135 TYR A N 1
ATOM 1044 C CA . TYR A 1 135 ? -16.915 21.531 25.451 1.00 44.19 135 TYR A CA 1
ATOM 1045 C C . TYR A 1 135 ? -17.003 23.023 25.148 1.00 44.19 135 TYR A C 1
ATOM 1047 O O . TYR A 1 135 ? -16.101 23.774 25.528 1.00 44.19 135 TYR A O 1
ATOM 1055 N N . ASP A 1 136 ? -18.062 23.416 24.441 1.00 48.44 136 ASP A N 1
ATOM 1056 C CA . ASP A 1 136 ? -18.528 24.794 24.433 1.00 48.44 136 ASP A CA 1
ATOM 1057 C C . ASP A 1 136 ? -18.689 25.210 25.895 1.00 48.44 136 ASP A C 1
ATOM 1059 O O . ASP A 1 136 ? -19.521 24.674 26.633 1.00 48.44 136 ASP A O 1
ATOM 1063 N N . VAL A 1 137 ? -17.814 26.111 26.333 1.00 44.38 137 VAL A N 1
ATOM 1064 C CA . VAL A 1 137 ? -17.997 26.846 27.576 1.00 44.38 137 VAL A CA 1
ATOM 1065 C C . VAL A 1 137 ? -18.773 28.092 27.177 1.00 44.38 137 VAL A C 1
ATOM 1067 O O . VAL A 1 137 ? -18.182 29.122 26.859 1.00 44.38 137 VAL A O 1
ATOM 1070 N N . ASP A 1 138 ? -20.093 27.946 27.109 1.00 51.12 138 ASP A N 1
ATOM 1071 C CA . ASP A 1 138 ? -20.987 29.085 27.274 1.00 51.12 138 ASP A CA 1
ATOM 1072 C C . ASP A 1 138 ? -20.951 29.471 28.759 1.00 51.12 138 ASP A C 1
ATOM 1074 O O . ASP A 1 138 ? -21.372 28.683 29.606 1.00 51.12 138 ASP A O 1
ATOM 1078 N N . ASP A 1 139 ? -20.407 30.654 29.048 1.00 47.38 139 ASP A N 1
ATOM 1079 C CA . ASP A 1 139 ? -20.777 31.525 30.176 1.00 47.38 139 ASP A CA 1
ATOM 1080 C C . ASP A 1 139 ? -20.375 32.981 29.864 1.00 47.38 139 ASP A C 1
ATOM 1082 O O . ASP A 1 139 ? -19.178 33.238 29.582 1.00 47.38 139 ASP A O 1
#

Radius of gyration: 16.55 Å; Cα contacts (8 Å, |Δi|>4): 161; chains: 1; bounding box: 40×50×52 Å

pLDDT: mean 86.39, std 17.99, range [37.66, 98.56]

Sequence (139 aa):
MLRWATENASDPATAAADWLARDIDPNIRSAADMVSSPFIPLSTLKRAKNVFKTLLVAGETAEDRLLGANLYVMSIAAALVFHDVRISRQSSRALRRALRRVLEDTTVPEMVHETAYRAISLLDQQGERDDPIAYDVDD